Protein AF-A0AAN8ZZR3-F1 (afdb_monomer_lite)

Secondary structure (DSSP, 8-state):
--S-EEEETTEEEE------TTSEEEEEEEE-TTT-EEEEEETTEEEEEEE-PPPSS---SS----SSS--SBTTB---GGG---EEEEEEEEEES--HHHHHHHHHHHTT-------TTSS-TTSS--------SS-EEEEEEEEE-

Organism: Halocaridina rubra (NCBI:txid373956)

Structure (mmCIF, N/CA/C/O backbone):
data_AF-A0AAN8ZZR3-F1
#
_entry.id   AF-A0AAN8ZZR3-F1
#
loop_
_atom_site.group_PDB
_atom_site.id
_atom_site.type_symbol
_atom_site.label_atom_id
_atom_site.label_alt_id
_atom_site.label_comp_id
_atom_site.label_asym_id
_atom_site.label_entity_id
_atom_site.label_seq_id
_atom_site.pdbx_PDB_ins_code
_atom_site.Cartn_x
_atom_site.Cartn_y
_atom_site.Cartn_z
_atom_site.occupancy
_atom_site.B_iso_or_equiv
_atom_site.auth_seq_id
_atom_site.auth_comp_id
_atom_site.auth_asym_id
_atom_site.auth_atom_id
_atom_site.pdbx_PDB_model_num
ATOM 1 N N . MET A 1 1 ? 4.153 -15.258 13.543 1.00 38.50 1 MET A N 1
ATOM 2 C CA . MET A 1 1 ? 5.017 -14.140 13.105 1.00 38.50 1 MET A CA 1
ATOM 3 C C . MET A 1 1 ? 4.133 -12.916 12.987 1.00 38.50 1 MET A C 1
ATOM 5 O O . MET A 1 1 ? 3.202 -12.958 12.197 1.00 38.50 1 MET A O 1
ATOM 9 N N . THR A 1 2 ? 4.357 -11.893 13.805 1.00 55.09 2 THR A N 1
ATOM 10 C CA . THR A 1 2 ? 3.694 -10.589 13.668 1.00 55.09 2 THR A CA 1
ATOM 11 C C . THR A 1 2 ? 4.526 -9.734 12.713 1.00 55.09 2 THR A C 1
ATOM 13 O O . THR A 1 2 ? 5.752 -9.844 12.698 1.00 55.09 2 THR A O 1
ATOM 16 N N . GLY A 1 3 ? 3.874 -8.964 11.845 1.00 64.81 3 GLY A N 1
ATOM 17 C CA . GLY A 1 3 ? 4.556 -8.099 10.884 1.00 64.81 3 GLY A CA 1
ATOM 18 C C . GLY A 1 3 ? 3.980 -8.185 9.477 1.00 64.81 3 GLY A C 1
ATOM 19 O O . GLY A 1 3 ? 3.672 -9.268 8.974 1.00 64.81 3 GLY A O 1
ATOM 20 N N . TYR A 1 4 ? 3.866 -7.031 8.825 1.00 77.31 4 TYR A N 1
ATOM 21 C CA . TYR A 1 4 ? 3.488 -6.949 7.418 1.00 77.31 4 TYR A CA 1
ATOM 22 C C . TYR A 1 4 ? 4.651 -7.422 6.545 1.00 77.31 4 TYR A C 1
ATOM 24 O O . TYR A 1 4 ? 5.820 -7.117 6.810 1.00 77.31 4 TYR A O 1
ATOM 32 N N . LYS A 1 5 ? 4.333 -8.169 5.491 1.00 81.81 5 LYS A N 1
ATOM 33 C CA . LYS A 1 5 ? 5.300 -8.597 4.481 1.00 81.81 5 LYS A CA 1
ATOM 34 C C . LYS A 1 5 ? 4.940 -7.950 3.158 1.00 81.81 5 LYS A C 1
ATOM 36 O O . LYS A 1 5 ? 3.772 -7.894 2.786 1.00 81.81 5 LYS A O 1
ATOM 41 N N . VAL A 1 6 ? 5.960 -7.493 2.452 1.00 82.94 6 VAL A N 1
ATOM 42 C CA . VAL A 1 6 ? 5.836 -6.985 1.090 1.00 82.94 6 VAL A CA 1
ATOM 43 C C . VAL A 1 6 ? 6.614 -7.928 0.196 1.00 82.94 6 VAL A C 1
ATOM 45 O O . VAL A 1 6 ? 7.750 -8.283 0.517 1.00 82.94 6 VAL A O 1
ATOM 48 N N . SER A 1 7 ? 6.028 -8.330 -0.926 1.00 83.06 7 SER A N 1
ATOM 49 C CA . SER A 1 7 ? 6.755 -9.075 -1.943 1.00 83.06 7 SER A CA 1
ATOM 50 C C . SER A 1 7 ? 6.566 -8.522 -3.336 1.00 83.06 7 SER A C 1
ATOM 52 O O . SER A 1 7 ? 5.521 -7.981 -3.691 1.00 83.06 7 SER A O 1
ATOM 54 N N . LEU A 1 8 ? 7.617 -8.677 -4.134 1.00 80.50 8 LEU A N 1
ATOM 55 C CA . LEU A 1 8 ? 7.606 -8.371 -5.554 1.00 80.50 8 LEU A CA 1
ATOM 56 C C . LEU A 1 8 ? 8.461 -9.412 -6.281 1.00 80.50 8 LEU A C 1
ATOM 58 O O . LEU A 1 8 ? 9.620 -9.621 -5.925 1.00 80.50 8 LEU A O 1
ATOM 62 N N . HIS A 1 9 ? 7.880 -10.103 -7.267 1.00 76.56 9 HIS A N 1
ATOM 63 C CA . HIS A 1 9 ? 8.515 -11.212 -8.005 1.00 76.56 9 HIS A CA 1
ATOM 64 C C . HIS A 1 9 ? 9.247 -12.219 -7.094 1.00 76.56 9 HIS A C 1
ATOM 66 O O . HIS A 1 9 ? 10.435 -12.496 -7.269 1.00 76.56 9 HIS A O 1
ATOM 72 N N . SER A 1 10 ? 8.541 -12.735 -6.082 1.00 78.06 10 SER A N 1
ATOM 73 C CA . SER A 1 10 ? 9.057 -13.737 -5.132 1.00 78.06 10 SER A CA 1
ATOM 74 C C . SER A 1 10 ? 10.239 -13.270 -4.269 1.00 78.06 10 SER A C 1
ATOM 76 O O . SER A 1 10 ? 10.855 -14.077 -3.571 1.00 78.06 10 SER A O 1
ATOM 78 N N . LYS A 1 11 ? 10.566 -11.972 -4.279 1.00 83.31 11 LYS A N 1
ATOM 79 C CA . LYS A 1 11 ? 11.462 -11.350 -3.302 1.00 83.31 11 LYS A CA 1
ATOM 80 C C . LYS A 1 11 ? 10.630 -10.713 -2.210 1.00 83.31 11 LYS A C 1
ATOM 82 O O . LYS A 1 11 ? 9.708 -9.960 -2.503 1.00 83.31 11 LYS A O 1
ATOM 87 N N . TRP A 1 12 ? 10.972 -11.031 -0.972 1.00 84.19 12 TRP A N 1
ATOM 88 C CA . TRP A 1 12 ? 10.236 -10.616 0.211 1.00 84.19 12 TRP A CA 1
ATOM 89 C C . TRP A 1 12 ? 11.049 -9.598 1.000 1.00 84.19 12 TRP A C 1
ATOM 91 O O . TRP A 1 12 ? 12.249 -9.778 1.202 1.00 84.19 12 TRP A O 1
ATOM 101 N N . ALA A 1 13 ? 10.371 -8.565 1.480 1.00 83.75 13 ALA A N 1
ATOM 102 C CA . ALA A 1 13 ? 10.828 -7.702 2.550 1.00 83.75 13 ALA A CA 1
ATOM 103 C C . ALA A 1 13 ? 9.903 -7.922 3.750 1.00 83.75 13 ALA A C 1
ATOM 105 O O . ALA A 1 13 ? 8.680 -7.790 3.648 1.00 83.75 13 ALA A O 1
ATOM 106 N N . GLN A 1 14 ? 10.490 -8.301 4.882 1.00 82.31 14 GLN A N 1
ATOM 107 C CA . GLN A 1 14 ? 9.760 -8.429 6.134 1.00 82.31 14 GLN A CA 1
ATOM 108 C C . GLN A 1 14 ? 9.877 -7.130 6.920 1.00 82.31 14 GLN A C 1
ATOM 110 O O . GLN A 1 14 ? 10.938 -6.509 6.956 1.00 82.31 14 GLN A O 1
ATOM 115 N N . THR A 1 15 ? 8.776 -6.722 7.539 1.00 82.00 15 THR A N 1
ATOM 116 C CA . THR A 1 15 ? 8.737 -5.531 8.383 1.00 82.00 15 THR A CA 1
ATOM 117 C C . THR A 1 15 ? 8.457 -5.928 9.821 1.00 82.00 15 THR A C 1
ATOM 119 O O . THR A 1 15 ? 7.803 -6.939 10.079 1.00 82.00 15 THR A O 1
ATOM 122 N N . ASN A 1 16 ? 8.923 -5.100 10.749 1.00 80.75 16 ASN A N 1
ATOM 123 C CA . ASN A 1 16 ? 8.590 -5.214 12.168 1.00 80.75 16 ASN A CA 1
ATOM 124 C C . ASN A 1 16 ? 7.367 -4.348 12.514 1.00 80.75 16 ASN A C 1
ATOM 126 O O . ASN A 1 16 ? 7.239 -3.884 13.642 1.00 80.75 16 ASN A O 1
ATOM 130 N N . LEU A 1 17 ? 6.513 -4.052 11.526 1.00 81.50 17 LEU A N 1
ATOM 131 C CA . LEU A 1 17 ? 5.357 -3.191 11.720 1.00 81.50 17 LEU A CA 1
ATOM 132 C C . LEU A 1 17 ? 4.266 -3.937 12.482 1.00 81.50 17 LEU A C 1
ATOM 134 O O . LEU A 1 17 ? 3.753 -4.956 12.018 1.00 81.50 17 LEU A O 1
ATOM 138 N N . GLU A 1 18 ? 3.867 -3.367 13.607 1.00 78.12 18 GLU A N 1
ATOM 139 C CA . GLU A 1 18 ? 2.711 -3.803 14.373 1.00 78.12 18 GLU A CA 1
ATOM 140 C C . GLU A 1 18 ? 1.570 -2.807 14.181 1.00 78.12 18 GLU A C 1
ATOM 142 O O . GLU A 1 18 ? 1.781 -1.596 14.127 1.00 78.12 18 GLU A O 1
ATOM 147 N N . THR A 1 19 ? 0.347 -3.319 14.069 1.00 72.81 19 THR A N 1
ATOM 148 C CA . THR A 1 19 ? -0.859 -2.491 13.987 1.00 72.81 19 THR A CA 1
ATOM 149 C C . THR A 1 19 ? -1.796 -2.819 15.134 1.00 72.81 19 THR A C 1
ATOM 151 O O . THR A 1 19 ? -1.955 -4.000 15.460 1.00 72.81 19 THR A O 1
ATOM 154 N N . PRO A 1 20 ? -2.453 -1.807 15.720 1.00 69.88 20 PRO A N 1
ATOM 155 C CA . PRO A 1 20 ? -3.391 -2.031 16.806 1.00 69.88 20 PRO A CA 1
ATOM 156 C C . PRO A 1 20 ? -4.566 -2.892 16.322 1.00 69.88 20 PRO A C 1
ATOM 158 O O . PRO A 1 20 ? -5.214 -2.592 15.321 1.00 69.88 20 PRO A O 1
ATOM 161 N N . LEU A 1 21 ? -4.840 -3.984 17.036 1.00 71.62 21 LEU A N 1
ATOM 162 C CA . LEU A 1 21 ? -6.024 -4.809 16.795 1.00 71.62 21 LEU A CA 1
ATOM 163 C C . LEU A 1 21 ? -7.279 -4.050 17.234 1.00 71.62 21 LEU A C 1
ATOM 165 O O . LEU A 1 21 ? -7.235 -3.351 18.243 1.00 71.62 21 LEU A O 1
ATOM 169 N N . ARG A 1 22 ? -8.411 -4.266 16.548 1.00 70.94 22 ARG A N 1
ATOM 170 C CA . ARG A 1 22 ? -9.726 -3.667 16.875 1.00 70.94 22 ARG A CA 1
ATOM 171 C C . ARG A 1 22 ? -9.825 -2.145 16.679 1.00 70.94 22 ARG A C 1
ATOM 173 O O . ARG A 1 22 ? -10.820 -1.554 17.084 1.00 70.94 22 ARG A O 1
ATOM 180 N N . TYR A 1 23 ? -8.827 -1.526 16.056 1.00 77.69 23 TYR A N 1
ATOM 181 C CA . TYR A 1 23 ? -8.811 -0.103 15.727 1.00 77.69 23 TYR A CA 1
ATOM 182 C C . TYR A 1 23 ? -8.634 0.078 14.221 1.00 77.69 23 TYR A C 1
ATOM 184 O O . TYR A 1 23 ? -7.891 -0.670 13.586 1.00 77.69 23 TYR A O 1
ATOM 192 N N . TRP A 1 24 ? -9.301 1.087 13.660 1.00 80.50 24 TRP A N 1
ATOM 193 C CA . TRP A 1 24 ? -9.074 1.520 12.286 1.00 80.50 24 TRP A CA 1
ATOM 194 C C . TRP A 1 24 ? -7.658 2.055 12.109 1.00 80.50 24 TRP A C 1
ATOM 196 O O . TRP A 1 24 ? -7.262 2.990 12.793 1.00 80.50 24 TRP A O 1
ATOM 206 N N . ALA A 1 25 ? -6.919 1.501 11.157 1.00 81.88 25 ALA A N 1
ATOM 207 C CA . ALA A 1 25 ? -5.621 2.020 10.752 1.00 81.88 25 ALA A CA 1
ATOM 208 C C . ALA A 1 25 ? -5.617 2.348 9.258 1.00 81.88 25 ALA A C 1
ATOM 210 O O . ALA A 1 25 ? -6.099 1.558 8.442 1.00 81.88 25 ALA A O 1
ATOM 211 N N . HIS A 1 26 ? -5.039 3.489 8.888 1.00 85.00 26 HIS A N 1
ATOM 212 C CA . HIS A 1 26 ? -4.729 3.790 7.494 1.00 85.00 26 HIS A CA 1
ATOM 213 C C . HIS A 1 26 ? -3.346 3.246 7.155 1.00 85.00 26 HIS A C 1
ATOM 215 O O . HIS A 1 26 ? -2.348 3.643 7.753 1.00 85.00 26 HIS A O 1
ATOM 221 N N . PHE A 1 27 ? -3.296 2.320 6.206 1.00 85.88 27 PHE A N 1
ATOM 222 C CA . PHE A 1 27 ? -2.075 1.718 5.699 1.00 85.88 27 PHE A CA 1
ATOM 223 C C . PHE A 1 27 ? -1.850 2.170 4.262 1.00 85.88 27 PHE A C 1
ATOM 225 O O . PHE A 1 27 ? -2.667 1.911 3.376 1.00 85.88 27 PHE A O 1
ATOM 232 N N . CYS A 1 28 ? -0.712 2.810 4.016 1.00 86.50 28 CYS A N 1
ATOM 233 C CA . CYS A 1 28 ? -0.301 3.202 2.679 1.00 86.50 28 CYS A CA 1
ATOM 234 C C . CYS A 1 28 ? 1.019 2.533 2.309 1.00 86.50 28 CYS A C 1
ATOM 236 O O . CYS A 1 28 ? 2.031 2.730 2.980 1.00 86.50 28 CYS A O 1
ATOM 238 N N . PHE A 1 29 ? 1.023 1.795 1.203 1.00 88.19 29 PHE A N 1
ATOM 239 C CA . PHE A 1 29 ? 2.225 1.244 0.593 1.00 88.19 29 PHE A CA 1
ATOM 240 C C . PHE A 1 29 ? 2.568 2.019 -0.676 1.00 88.19 29 PHE A C 1
ATOM 242 O O . PHE A 1 29 ? 1.713 2.210 -1.539 1.00 88.19 29 PHE A O 1
ATOM 249 N N . ARG A 1 30 ? 3.825 2.444 -0.805 1.00 87.25 30 ARG A N 1
ATOM 250 C CA . ARG A 1 30 ? 4.358 3.084 -2.012 1.00 87.25 30 ARG A CA 1
ATOM 251 C C . ARG A 1 30 ? 5.529 2.273 -2.540 1.00 87.25 30 ARG A C 1
ATOM 253 O O . ARG A 1 30 ? 6.424 1.941 -1.768 1.00 87.25 30 ARG A O 1
ATOM 260 N N . TYR A 1 31 ? 5.555 2.024 -3.845 1.00 87.31 31 TYR A N 1
ATOM 261 C CA . TYR A 1 31 ? 6.675 1.399 -4.543 1.00 87.31 31 TYR A CA 1
ATOM 262 C C . TYR A 1 31 ? 7.077 2.216 -5.766 1.00 87.31 31 TYR A C 1
ATOM 264 O O . TYR A 1 31 ? 6.213 2.608 -6.549 1.00 87.31 31 TYR A O 1
ATOM 272 N N . ARG A 1 32 ? 8.384 2.425 -5.940 1.00 86.38 32 ARG A N 1
ATOM 273 C CA . ARG A 1 32 ? 8.966 3.114 -7.091 1.00 86.38 32 ARG A CA 1
ATOM 274 C C . ARG A 1 32 ? 9.777 2.137 -7.942 1.00 86.38 32 ARG A C 1
ATOM 276 O O . ARG A 1 32 ? 10.859 1.710 -7.548 1.00 86.38 32 ARG A O 1
ATOM 283 N N . PHE A 1 33 ? 9.297 1.827 -9.141 1.00 82.75 33 PHE A N 1
ATOM 284 C CA . PHE A 1 33 ? 9.917 0.919 -10.108 1.00 82.75 33 PHE A CA 1
ATOM 285 C C . PHE A 1 33 ? 11.307 1.376 -10.549 1.00 82.75 33 PHE A C 1
ATOM 287 O O . PHE A 1 33 ? 12.200 0.543 -10.709 1.00 82.75 33 PHE A O 1
ATOM 294 N N . SER A 1 34 ? 11.503 2.686 -10.728 1.00 83.50 34 SER A N 1
ATOM 295 C CA . SER A 1 34 ? 12.760 3.246 -11.240 1.00 83.50 34 SER A CA 1
ATOM 296 C C . SER A 1 34 ? 13.944 3.069 -10.286 1.00 83.50 34 SER A C 1
ATOM 298 O O . SER A 1 34 ? 15.065 2.862 -10.747 1.00 83.50 34 SER A O 1
ATOM 300 N N . THR A 1 35 ? 13.704 3.113 -8.972 1.00 87.38 35 THR A N 1
ATOM 301 C CA . THR A 1 35 ? 14.745 2.981 -7.937 1.00 87.38 35 THR A CA 1
ATOM 302 C C . THR A 1 35 ? 14.647 1.677 -7.146 1.00 87.38 35 THR A C 1
ATOM 304 O O . THR A 1 35 ? 15.599 1.301 -6.467 1.00 87.38 35 THR A O 1
ATOM 307 N N . GLY A 1 36 ? 13.523 0.963 -7.242 1.00 87.94 36 GLY A N 1
ATOM 308 C CA . GLY A 1 36 ? 13.223 -0.217 -6.433 1.00 87.94 36 GLY A CA 1
ATOM 309 C C . GLY A 1 36 ? 12.859 0.106 -4.981 1.00 87.94 36 GLY A C 1
ATOM 310 O O . GLY A 1 36 ? 12.706 -0.815 -4.178 1.00 87.94 36 GLY A O 1
ATOM 311 N N . GLU A 1 37 ? 12.736 1.384 -4.625 1.00 90.81 37 GLU A N 1
ATOM 312 C CA . GLU A 1 37 ? 12.424 1.817 -3.265 1.00 90.81 37 GLU A CA 1
ATOM 313 C C . GLU A 1 37 ? 10.962 1.548 -2.913 1.00 90.81 37 GLU A C 1
ATOM 315 O O . GLU A 1 37 ? 10.055 1.724 -3.732 1.00 90.81 37 GLU A O 1
ATOM 320 N N . TRP A 1 38 ? 10.730 1.162 -1.664 1.00 90.31 38 TRP A N 1
ATOM 321 C CA . TRP A 1 38 ? 9.400 1.026 -1.098 1.00 90.31 38 TRP A CA 1
ATOM 322 C C . TRP A 1 38 ? 9.290 1.725 0.249 1.00 90.31 38 TRP A C 1
ATOM 324 O O . TRP A 1 38 ? 10.262 1.832 0.996 1.00 90.31 38 TRP A O 1
ATOM 334 N N . PHE A 1 39 ? 8.075 2.162 0.563 1.00 89.56 39 PHE A N 1
ATOM 335 C CA . PHE A 1 39 ? 7.734 2.871 1.789 1.00 89.56 39 PHE A CA 1
ATOM 336 C C . PHE A 1 39 ? 6.397 2.360 2.319 1.00 89.56 39 PHE A C 1
ATOM 338 O O . PHE A 1 39 ? 5.472 2.098 1.547 1.00 89.56 39 PHE A O 1
ATOM 345 N N . ILE A 1 40 ? 6.293 2.255 3.638 1.00 88.12 40 ILE A N 1
ATOM 346 C CA . ILE A 1 40 ? 5.043 2.025 4.351 1.00 88.12 40 ILE A CA 1
ATOM 347 C C . ILE A 1 40 ? 4.783 3.227 5.241 1.00 88.12 40 ILE A C 1
ATOM 349 O O . ILE A 1 40 ? 5.663 3.670 5.986 1.00 88.12 40 ILE A O 1
ATOM 353 N N . PHE A 1 41 ? 3.551 3.709 5.175 1.00 86.44 41 PHE A N 1
ATOM 354 C CA . PHE A 1 41 ? 3.032 4.715 6.074 1.00 86.44 41 PHE A CA 1
ATOM 355 C C . PHE A 1 41 ? 1.861 4.134 6.859 1.00 86.44 41 PHE A C 1
ATOM 357 O O . PHE A 1 41 ? 0.969 3.513 6.274 1.00 86.44 41 PHE A O 1
ATOM 364 N N . LEU A 1 42 ? 1.864 4.361 8.167 1.00 86.38 42 LEU A N 1
ATOM 365 C CA . LEU A 1 42 ? 0.776 4.021 9.073 1.00 86.38 42 LEU A CA 1
ATOM 366 C C . LEU A 1 42 ? 0.204 5.320 9.630 1.00 86.38 42 LEU A C 1
ATOM 368 O O . LEU A 1 42 ? 0.946 6.117 10.199 1.00 86.38 42 LEU A O 1
ATOM 372 N N . ASN A 1 43 ? -1.099 5.541 9.455 1.00 85.12 43 ASN A N 1
ATOM 373 C CA . ASN A 1 43 ? -1.789 6.759 9.893 1.00 85.12 43 ASN A CA 1
ATOM 374 C C . ASN A 1 43 ? -1.025 8.030 9.476 1.00 85.12 43 ASN A C 1
ATOM 376 O O . ASN A 1 43 ? -0.742 8.910 10.285 1.00 85.12 43 ASN A O 1
ATOM 380 N N . GLY A 1 44 ? -0.606 8.082 8.209 1.00 82.75 44 GLY A N 1
ATOM 381 C CA . GLY A 1 44 ? 0.108 9.227 7.644 1.00 82.75 44 GLY A CA 1
ATOM 382 C C . GLY A 1 44 ? 1.589 9.370 8.021 1.00 82.75 44 GLY A C 1
ATOM 383 O O . GLY A 1 44 ? 2.269 10.227 7.453 1.00 82.75 44 GLY A O 1
ATOM 384 N N . GLU A 1 45 ? 2.127 8.543 8.922 1.00 85.31 45 GLU A N 1
ATOM 385 C CA . GLU A 1 45 ? 3.540 8.573 9.323 1.00 85.31 45 GLU A CA 1
ATOM 386 C C . GLU A 1 45 ? 4.342 7.456 8.656 1.00 85.31 45 GLU A C 1
ATOM 388 O O . GLU A 1 45 ? 3.895 6.315 8.594 1.00 85.31 45 GLU A O 1
ATOM 393 N N . MET A 1 46 ? 5.543 7.763 8.155 1.00 87.44 46 MET A N 1
ATOM 394 C CA . MET A 1 46 ? 6.423 6.751 7.563 1.00 87.44 46 MET A CA 1
ATOM 395 C C . MET A 1 46 ? 6.977 5.843 8.665 1.00 87.44 46 MET A C 1
ATOM 397 O O . MET A 1 46 ? 7.771 6.295 9.487 1.00 87.44 46 MET A O 1
ATOM 401 N N . THR A 1 47 ? 6.605 4.563 8.657 1.00 88.88 47 THR A N 1
ATOM 402 C CA . THR A 1 47 ? 7.045 3.596 9.677 1.00 88.88 47 THR A CA 1
ATOM 403 C C . THR A 1 47 ? 8.144 2.671 9.177 1.00 88.88 47 THR A C 1
ATOM 405 O O . THR A 1 47 ? 9.006 2.255 9.949 1.00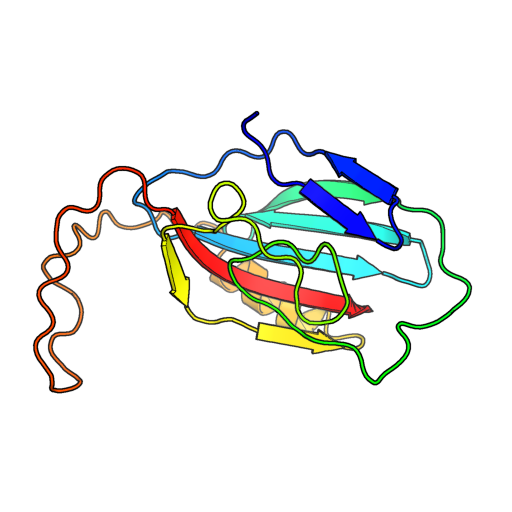 88.88 47 THR A O 1
ATOM 408 N N . ASN A 1 48 ? 8.146 2.342 7.882 1.00 90.19 48 ASN A N 1
ATOM 409 C CA . ASN A 1 48 ? 9.131 1.443 7.288 1.00 90.19 48 ASN A CA 1
ATOM 410 C C . ASN A 1 48 ? 9.464 1.860 5.859 1.00 90.19 48 ASN A C 1
ATOM 412 O O . ASN A 1 48 ? 8.638 2.421 5.143 1.00 90.19 48 ASN A O 1
ATOM 416 N N . HIS A 1 49 ? 10.678 1.537 5.435 1.00 91.88 49 HIS A N 1
ATOM 417 C CA . HIS A 1 49 ? 11.128 1.702 4.064 1.00 91.88 49 HIS A CA 1
ATOM 418 C C . HIS A 1 49 ? 12.219 0.680 3.756 1.00 91.88 49 HIS A C 1
ATOM 420 O O . HIS A 1 49 ? 12.787 0.056 4.658 1.00 91.88 49 HIS A O 1
ATOM 426 N N . GLY A 1 50 ? 12.528 0.533 2.479 1.00 91.44 50 GLY A N 1
ATOM 427 C CA . GLY A 1 50 ? 13.639 -0.280 2.024 1.00 91.44 50 GLY A CA 1
ATOM 428 C C . GLY A 1 50 ? 13.720 -0.284 0.511 1.00 91.44 50 GLY A C 1
ATOM 429 O O . GLY A 1 50 ? 13.118 0.547 -0.168 1.00 91.44 50 GLY A O 1
ATOM 430 N N . SER A 1 51 ? 14.455 -1.248 -0.024 1.00 90.44 51 SER A N 1
ATOM 431 C CA . SER A 1 51 ? 14.563 -1.450 -1.461 1.00 90.44 51 SER A CA 1
ATOM 432 C C . SER A 1 51 ? 14.389 -2.918 -1.823 1.00 90.44 51 SER A C 1
ATOM 434 O O . SER A 1 51 ? 14.713 -3.830 -1.060 1.00 90.44 51 SER A O 1
ATOM 436 N N . LEU A 1 52 ? 13.826 -3.142 -3.002 1.00 87.12 52 LEU A N 1
ATOM 437 C CA . LEU A 1 52 ? 13.816 -4.415 -3.707 1.00 87.12 52 LEU A CA 1
ATOM 438 C C . LEU A 1 52 ? 14.636 -4.249 -4.996 1.00 87.12 52 LEU A C 1
ATOM 440 O O . LEU A 1 52 ? 14.863 -3.119 -5.430 1.00 87.12 52 LEU A O 1
ATOM 444 N N . PRO A 1 53 ? 15.097 -5.344 -5.628 1.00 84.25 53 PRO A N 1
ATOM 445 C CA . PRO A 1 53 ? 15.844 -5.251 -6.877 1.00 84.25 53 PRO A CA 1
ATOM 446 C C . PRO A 1 53 ? 15.115 -4.394 -7.919 1.00 84.25 53 PRO A C 1
ATOM 448 O O . PRO A 1 53 ? 13.932 -4.618 -8.183 1.00 84.25 53 PRO A O 1
ATOM 451 N N . VAL A 1 54 ? 15.835 -3.435 -8.514 1.00 81.56 54 VAL A N 1
ATOM 452 C CA . VAL A 1 54 ? 15.291 -2.542 -9.547 1.00 81.56 54 VAL A CA 1
ATOM 453 C C . VAL A 1 54 ? 14.723 -3.375 -10.685 1.00 81.56 54 VAL A C 1
ATOM 455 O O . VAL A 1 54 ? 15.410 -4.215 -11.280 1.00 81.56 54 VAL A O 1
ATOM 458 N N . MET A 1 55 ? 13.459 -3.131 -11.003 1.00 71.25 55 MET A N 1
ATOM 459 C CA . MET A 1 55 ? 12.777 -3.881 -12.040 1.00 71.25 55 MET A CA 1
ATOM 460 C C . MET A 1 55 ? 12.989 -3.225 -13.395 1.00 71.25 55 MET A C 1
ATOM 462 O O . MET A 1 55 ? 12.582 -2.098 -13.644 1.00 71.25 55 MET A O 1
ATOM 466 N N . ARG A 1 56 ? 13.597 -3.978 -14.315 1.00 65.44 56 ARG A N 1
ATOM 467 C CA . ARG A 1 56 ? 13.759 -3.567 -15.720 1.00 65.44 56 ARG A CA 1
ATOM 468 C C . ARG A 1 56 ? 12.512 -3.828 -16.575 1.00 65.44 56 ARG A C 1
ATOM 470 O O . ARG A 1 56 ? 12.532 -3.565 -17.772 1.00 65.44 56 ARG A O 1
ATOM 477 N N . ARG A 1 57 ? 11.458 -4.411 -15.992 1.00 64.12 57 ARG A N 1
ATOM 478 C CA . ARG A 1 57 ? 10.196 -4.752 -16.662 1.00 64.12 57 ARG A CA 1
ATOM 479 C C . ARG A 1 57 ? 9.036 -4.183 -15.851 1.00 64.12 57 ARG A C 1
ATOM 481 O O . ARG A 1 57 ? 9.001 -4.366 -14.639 1.00 64.12 57 ARG A O 1
ATOM 488 N N . THR A 1 58 ? 8.111 -3.509 -16.525 1.00 66.94 58 THR A N 1
ATOM 489 C CA . THR A 1 58 ? 6.860 -3.000 -15.945 1.00 66.94 58 THR A CA 1
ATOM 490 C C . THR A 1 58 ? 5.985 -4.157 -15.457 1.00 66.94 58 THR A C 1
ATOM 492 O O . THR A 1 58 ? 6.085 -5.266 -15.991 1.00 66.94 58 THR A O 1
ATOM 495 N N . VAL A 1 59 ? 5.099 -3.906 -14.482 1.00 69.62 59 VAL A N 1
ATOM 496 C CA . VAL A 1 59 ? 4.009 -4.840 -14.152 1.00 69.62 59 VAL A CA 1
ATOM 497 C C . VAL A 1 59 ? 3.233 -5.126 -15.431 1.00 69.62 59 VAL A C 1
ATOM 499 O O . VAL A 1 59 ? 2.642 -4.227 -16.030 1.00 69.62 59 VAL A O 1
ATOM 502 N N . VAL A 1 60 ? 3.287 -6.374 -15.885 1.00 70.50 60 VAL A N 1
ATOM 503 C CA . VAL A 1 60 ? 2.595 -6.783 -17.104 1.00 70.50 60 VAL A CA 1
ATOM 504 C C . VAL A 1 60 ? 1.096 -6.798 -16.805 1.00 70.50 60 VAL A C 1
ATOM 506 O O . VAL A 1 60 ? 0.669 -7.299 -15.766 1.00 70.50 60 VAL A O 1
ATOM 509 N N . GLY A 1 61 ? 0.290 -6.231 -17.704 1.00 76.56 61 GLY A N 1
ATOM 510 C CA . GLY A 1 61 ? -1.168 -6.299 -17.596 1.00 76.56 61 GLY A CA 1
ATOM 511 C C . GLY A 1 61 ? -1.692 -7.743 -17.622 1.00 76.56 61 GLY A C 1
ATOM 512 O O . GLY A 1 61 ? -0.948 -8.679 -17.912 1.00 76.56 61 GLY A O 1
ATOM 513 N N . LYS A 1 62 ? -3.002 -7.910 -17.388 1.00 83.44 62 LYS A N 1
ATOM 514 C CA . LYS A 1 62 ? -3.705 -9.212 -17.270 1.00 83.44 62 LYS A CA 1
ATOM 515 C C . LYS A 1 62 ? -3.458 -9.974 -15.956 1.00 83.44 62 LYS A C 1
ATOM 517 O O . LYS A 1 62 ? -3.757 -11.160 -15.878 1.00 83.44 62 LYS A O 1
ATOM 522 N N . GLY A 1 63 ? -2.934 -9.300 -14.931 1.00 83.56 63 GLY A N 1
ATOM 523 C CA . GLY A 1 63 ? -2.896 -9.819 -13.561 1.00 83.56 63 GLY A CA 1
ATOM 524 C C . GLY A 1 63 ? -4.279 -9.861 -12.895 1.00 83.56 63 GLY A C 1
ATOM 525 O O . GLY A 1 63 ? -5.248 -9.317 -13.424 1.00 83.56 63 GLY A O 1
ATOM 526 N N . ALA A 1 64 ? -4.350 -10.471 -11.710 1.00 86.50 64 ALA A N 1
ATOM 527 C CA . ALA A 1 64 ? -5.533 -10.476 -10.852 1.00 86.50 64 ALA A CA 1
ATOM 528 C C . ALA A 1 64 ? -5.236 -9.761 -9.524 1.00 86.50 64 ALA A C 1
ATOM 530 O O . ALA A 1 64 ? -4.234 -10.056 -8.867 1.00 86.50 64 ALA A O 1
ATOM 531 N N . TYR A 1 65 ? -6.121 -8.845 -9.120 1.00 86.44 65 TYR A N 1
ATOM 532 C CA . TYR A 1 65 ? -6.098 -8.234 -7.791 1.00 86.44 65 TYR A CA 1
ATOM 533 C C . TYR A 1 65 ? -6.950 -9.068 -6.841 1.00 86.44 65 TYR A C 1
ATOM 535 O O . TYR A 1 65 ? -8.151 -9.214 -7.057 1.00 86.44 65 TYR A O 1
ATOM 543 N N . ILE A 1 66 ? -6.326 -9.599 -5.793 1.00 90.38 66 ILE A N 1
ATOM 544 C CA . ILE A 1 66 ? -6.988 -10.414 -4.778 1.00 90.38 66 ILE A CA 1
ATOM 545 C C . ILE A 1 66 ? -6.847 -9.713 -3.431 1.00 90.38 66 ILE A C 1
ATOM 547 O O . ILE A 1 66 ? -5.757 -9.285 -3.057 1.00 90.38 66 ILE A O 1
ATOM 551 N N . ILE A 1 67 ? -7.962 -9.586 -2.714 1.00 89.50 67 ILE A N 1
ATOM 552 C CA . ILE A 1 67 ? -8.020 -8.983 -1.382 1.00 89.50 67 ILE A CA 1
ATOM 553 C C . ILE A 1 67 ? -8.397 -10.078 -0.392 1.00 89.50 67 ILE A C 1
ATOM 555 O O . ILE A 1 67 ? -9.368 -10.805 -0.594 1.00 89.50 67 ILE A O 1
ATOM 559 N N . GLY A 1 68 ? -7.623 -10.171 0.685 1.00 88.62 68 GLY A N 1
ATOM 560 C CA . GLY A 1 68 ? -7.895 -11.054 1.813 1.00 88.62 68 GLY A CA 1
ATOM 561 C C . GLY A 1 68 ? -7.470 -12.515 1.648 1.00 88.62 68 GLY A C 1
ATOM 562 O O . GLY A 1 68 ? -7.795 -13.324 2.513 1.00 88.62 68 GLY A O 1
ATOM 563 N N . GLN A 1 69 ? -6.741 -12.853 0.584 1.00 89.81 69 GLN A N 1
ATOM 564 C CA . GLN A 1 69 ? -6.145 -14.175 0.367 1.00 89.81 69 GLN A CA 1
ATOM 565 C C . GLN A 1 69 ? -4.741 -14.039 -0.233 1.00 89.81 69 GLN A C 1
ATOM 567 O O . GLN A 1 69 ? -4.494 -13.123 -1.023 1.00 89.81 69 GLN A O 1
ATOM 572 N N . GLU A 1 70 ? -3.847 -14.969 0.099 1.00 88.06 70 GLU A N 1
ATOM 573 C CA . GLU A 1 70 ? -2.575 -15.163 -0.604 1.00 88.06 70 GLU A CA 1
ATOM 574 C C . GLU A 1 70 ? -2.782 -16.020 -1.861 1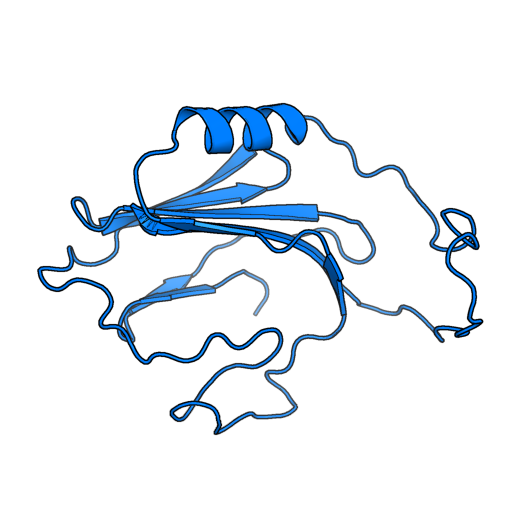.00 88.06 70 GLU A C 1
ATOM 576 O O . GLU A 1 70 ? -3.436 -17.056 -1.805 1.00 88.06 70 GLU A O 1
ATOM 581 N N . GLN A 1 71 ? -2.219 -15.598 -2.996 1.00 88.56 71 GLN A N 1
ATOM 582 C CA . GLN A 1 71 ? -2.231 -16.376 -4.239 1.00 88.56 71 GLN A CA 1
ATOM 583 C C . GLN A 1 71 ? -1.010 -17.301 -4.336 1.00 88.56 71 GLN A C 1
ATOM 585 O O . GLN A 1 71 ? 0.097 -16.812 -4.555 1.00 88.56 71 GLN A O 1
ATOM 590 N N . ASP A 1 72 ? -1.237 -18.616 -4.323 1.00 87.56 72 ASP A N 1
ATOM 591 C CA . ASP A 1 72 ? -0.232 -19.630 -4.697 1.00 87.56 72 ASP A CA 1
ATOM 592 C C . ASP A 1 72 ? -0.282 -19.990 -6.197 1.00 87.56 72 ASP A C 1
ATOM 594 O O . ASP A 1 72 ? 0.644 -20.589 -6.748 1.00 87.56 72 ASP A O 1
ATOM 598 N N . ALA A 1 73 ? -1.365 -19.615 -6.885 1.00 88.69 73 ALA A N 1
ATOM 599 C CA . ALA A 1 73 ? -1.544 -19.763 -8.326 1.00 88.69 73 ALA A CA 1
ATOM 600 C C . ALA A 1 73 ? -2.265 -18.537 -8.910 1.00 88.69 73 ALA A C 1
ATOM 602 O O . ALA A 1 73 ? -2.882 -17.755 -8.187 1.00 88.69 73 ALA A O 1
ATOM 603 N N . PHE A 1 74 ? -2.220 -18.361 -10.235 1.00 88.75 74 PHE A N 1
ATOM 604 C CA . PHE A 1 74 ? -2.920 -17.251 -10.890 1.00 88.75 74 PHE A CA 1
ATOM 605 C C . PHE A 1 74 ? -4.424 -17.285 -10.570 1.00 88.75 74 PHE A C 1
ATOM 607 O O . PHE A 1 74 ? -5.124 -18.214 -10.974 1.00 88.75 74 PHE A O 1
ATOM 614 N N . GLY A 1 75 ? -4.909 -16.275 -9.840 1.00 87.75 75 GLY A N 1
ATOM 615 C CA . GLY A 1 75 ? -6.308 -16.153 -9.434 1.00 87.75 75 GLY A CA 1
ATOM 616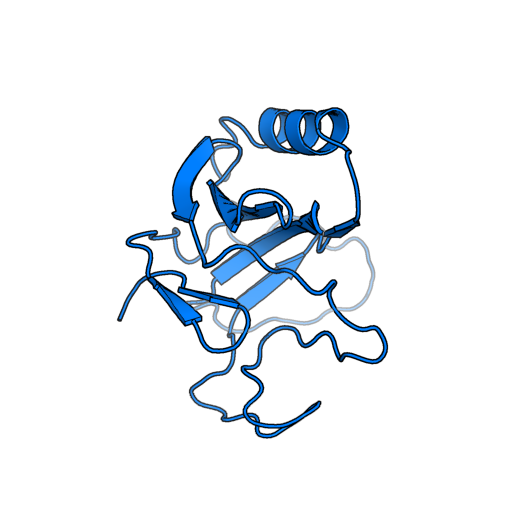 C C . GLY A 1 75 ? -6.789 -17.211 -8.434 1.00 87.75 75 GLY A C 1
ATOM 617 O O . GLY A 1 75 ? -7.998 -17.340 -8.251 1.00 87.75 75 GLY A O 1
ATOM 618 N N . GLY A 1 76 ? -5.892 -17.981 -7.806 1.00 92.50 76 GLY A N 1
ATOM 619 C CA . GLY A 1 76 ? -6.280 -19.108 -6.958 1.00 92.50 76 GLY A CA 1
ATOM 620 C C . GLY A 1 76 ? -5.154 -19.669 -6.092 1.00 92.50 76 GLY A C 1
ATOM 621 O O . GLY A 1 76 ? -4.170 -18.993 -5.801 1.00 92.50 76 GLY A O 1
ATOM 622 N N . GLY A 1 77 ? -5.321 -20.924 -5.663 1.00 93.06 77 GLY A N 1
ATOM 623 C CA . GLY A 1 77 ? -4.408 -21.566 -4.710 1.00 93.06 77 GLY A CA 1
ATOM 624 C C . GLY A 1 77 ? -4.573 -21.067 -3.271 1.00 93.06 77 GLY A C 1
ATOM 625 O O . GLY A 1 77 ? -3.651 -21.175 -2.483 1.00 93.06 77 GLY A O 1
ATOM 626 N N . PHE A 1 78 ? -5.732 -20.502 -2.931 1.00 92.62 78 PHE A N 1
ATOM 627 C CA . PHE A 1 78 ? -5.982 -19.919 -1.613 1.00 92.62 78 PHE A CA 1
ATOM 628 C C . PHE A 1 78 ? -5.999 -20.976 -0.506 1.00 92.62 78 PHE A C 1
ATOM 630 O O . PHE A 1 78 ? -6.670 -22.005 -0.639 1.00 92.62 78 PHE A O 1
ATOM 637 N N . GLN A 1 79 ? -5.355 -20.673 0.620 1.00 87.56 79 GLN A N 1
ATOM 638 C CA . GLN A 1 79 ? -5.391 -21.502 1.823 1.00 87.56 79 GLN A CA 1
ATOM 639 C C . GLN A 1 79 ? -6.109 -20.769 2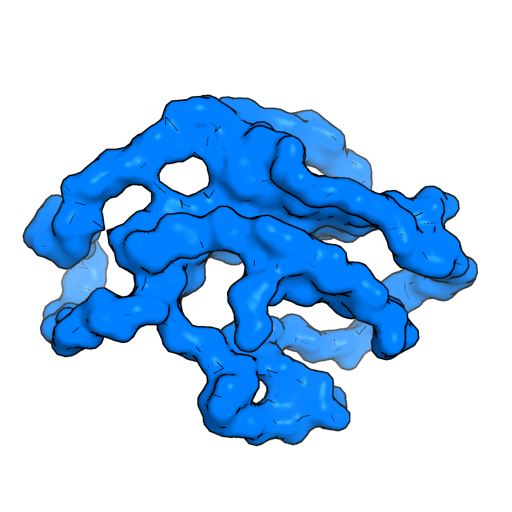.958 1.00 87.56 79 GLN A C 1
ATOM 641 O O . GLN A 1 79 ? -5.928 -19.573 3.184 1.00 87.56 79 GLN A O 1
ATOM 646 N N . ARG A 1 80 ? -6.976 -21.486 3.683 1.00 87.75 80 ARG A N 1
ATOM 647 C CA . ARG A 1 80 ? -7.849 -20.889 4.711 1.00 87.75 80 ARG A CA 1
ATOM 648 C C . ARG A 1 80 ? -7.049 -20.221 5.833 1.00 87.75 80 ARG A C 1
ATOM 650 O O . ARG A 1 80 ? -7.462 -19.184 6.344 1.00 87.75 80 ARG A O 1
ATOM 657 N N . ASP A 1 81 ? -5.943 -20.823 6.231 1.00 87.94 81 ASP A N 1
ATOM 658 C CA . ASP A 1 81 ? -5.034 -20.344 7.272 1.00 87.94 81 ASP A CA 1
ATOM 659 C C . ASP A 1 81 ? -4.205 -19.118 6.852 1.00 87.94 81 ASP A C 1
ATOM 661 O O . ASP A 1 81 ? -3.678 -18.420 7.716 1.00 87.94 81 ASP A O 1
ATOM 665 N N . GLN A 1 82 ? -4.163 -18.803 5.556 1.00 82.94 82 GLN A N 1
ATOM 666 C CA . GLN A 1 82 ? -3.539 -17.599 4.994 1.00 82.94 82 GLN A CA 1
ATOM 667 C C . GLN A 1 82 ? -4.559 -16.486 4.690 1.00 82.94 82 GLN A C 1
ATOM 669 O O . GLN A 1 82 ? -4.222 -15.462 4.092 1.00 82.94 82 GLN A O 1
ATOM 674 N N . SER A 1 83 ? -5.820 -16.672 5.091 1.00 85.62 83 SER A N 1
ATOM 675 C CA . SER A 1 83 ? -6.878 -15.696 4.840 1.00 85.62 83 SER A CA 1
ATOM 676 C C . SER A 1 83 ? -6.848 -14.525 5.820 1.00 85.62 83 SER A C 1
ATOM 678 O O . SER A 1 83 ? -6.563 -14.661 7.012 1.00 85.62 83 SER A O 1
ATOM 680 N N . TYR A 1 84 ? -7.197 -13.347 5.315 1.00 84.12 84 TYR A N 1
ATOM 681 C CA . TYR A 1 84 ? -7.428 -12.173 6.142 1.00 84.12 84 TYR A CA 1
ATOM 682 C C . TYR A 1 84 ? -8.791 -12.264 6.835 1.00 84.12 84 TYR A C 1
ATOM 684 O O . TYR A 1 84 ? -9.812 -12.520 6.196 1.00 84.12 84 TYR A O 1
ATOM 692 N N . SER A 1 85 ? -8.816 -11.974 8.137 1.00 84.44 85 SER A N 1
ATOM 693 C CA . SER A 1 85 ? -10.037 -11.886 8.942 1.00 84.44 85 SER A CA 1
ATOM 694 C C . SER A 1 85 ? -10.131 -10.499 9.571 1.00 84.44 85 SER A C 1
ATOM 696 O O . SER A 1 85 ? -9.405 -10.170 10.512 1.00 84.44 85 SER A O 1
ATOM 698 N N . GLY A 1 86 ? -11.008 -9.661 9.021 1.00 81.88 86 GLY A N 1
ATOM 699 C CA . GLY A 1 86 ? -11.091 -8.255 9.388 1.00 81.88 86 GLY A CA 1
ATOM 700 C C . GLY A 1 86 ? -12.015 -7.444 8.491 1.00 81.88 86 GLY A C 1
ATOM 701 O O . GLY A 1 86 ? -12.786 -8.003 7.711 1.00 81.88 86 GLY A O 1
ATOM 702 N N . GLU A 1 87 ? -11.911 -6.127 8.598 1.00 83.06 87 GLU A N 1
ATOM 703 C CA . GLU A 1 87 ? -12.650 -5.162 7.793 1.00 83.06 87 GLU A CA 1
ATOM 704 C C . GLU A 1 87 ? -11.680 -4.333 6.954 1.00 83.06 87 GLU A C 1
ATOM 706 O O . GLU A 1 87 ? -10.671 -3.839 7.451 1.00 83.06 87 GLU A O 1
ATOM 711 N N . ILE A 1 88 ? -11.996 -4.156 5.673 1.00 83.19 88 ILE A N 1
ATOM 712 C CA . ILE A 1 88 ? -11.250 -3.265 4.784 1.00 83.19 88 ILE A CA 1
ATOM 713 C C . ILE A 1 88 ? -12.228 -2.238 4.227 1.00 83.19 88 ILE A C 1
ATOM 715 O O . ILE A 1 88 ? -13.285 -2.600 3.714 1.00 83.19 88 ILE A O 1
ATOM 719 N N . THR A 1 89 ? -11.870 -0.961 4.306 1.00 84.19 89 THR A N 1
ATOM 720 C CA . THR A 1 89 ? -12.621 0.134 3.679 1.00 84.19 89 THR A CA 1
ATOM 721 C C . THR A 1 89 ? -11.678 1.060 2.922 1.00 84.19 89 THR A C 1
ATOM 723 O O . THR A 1 89 ? -10.463 0.944 3.046 1.00 84.19 89 THR A O 1
ATOM 726 N N . GLN A 1 90 ? -12.223 1.958 2.100 1.00 83.94 90 GLN A N 1
ATOM 727 C CA . GLN A 1 90 ? -11.456 2.971 1.361 1.00 83.94 90 GLN A CA 1
ATOM 728 C C . GLN A 1 90 ? -10.203 2.403 0.660 1.00 83.94 90 GLN A C 1
ATOM 730 O O . GLN A 1 90 ? -9.119 2.986 0.728 1.00 83.94 90 GLN A O 1
ATOM 735 N N . LEU A 1 91 ? -10.344 1.245 -0.001 1.00 84.56 91 LEU A N 1
ATOM 736 C CA . LEU A 1 91 ? -9.274 0.674 -0.812 1.00 84.56 91 LEU A CA 1
ATOM 737 C C . LEU A 1 91 ? -9.043 1.552 -2.039 1.00 84.56 91 LEU A C 1
ATOM 739 O O . LEU A 1 91 ? -9.950 1.746 -2.846 1.00 84.56 91 LEU A O 1
ATOM 743 N N . ASN A 1 92 ? -7.814 2.019 -2.206 1.00 84.56 92 ASN A N 1
ATOM 744 C CA . ASN A 1 92 ? -7.422 2.835 -3.339 1.00 84.56 92 ASN A CA 1
ATOM 745 C C . ASN A 1 92 ? -6.082 2.370 -3.921 1.00 84.56 92 ASN A C 1
ATOM 747 O O . ASN A 1 92 ? -5.150 2.050 -3.181 1.00 84.56 92 ASN A O 1
ATOM 751 N N . ILE A 1 93 ? -5.981 2.360 -5.252 1.00 85.19 93 ILE A N 1
ATOM 752 C CA . ILE A 1 93 ? -4.779 1.956 -5.990 1.00 85.19 93 ILE A CA 1
ATOM 753 C C . ILE A 1 93 ? -4.484 3.011 -7.058 1.00 85.19 93 ILE A C 1
ATOM 755 O O . ILE A 1 93 ? -5.377 3.372 -7.824 1.00 85.19 93 ILE A O 1
ATOM 759 N N . TRP A 1 94 ? -3.239 3.482 -7.132 1.00 83.25 94 TRP A N 1
ATOM 760 C CA . TRP A 1 94 ? -2.816 4.514 -8.082 1.00 83.25 94 TRP A CA 1
ATOM 761 C C . TRP A 1 94 ? -1.567 4.106 -8.862 1.00 83.25 94 TRP A C 1
ATOM 763 O O . TRP A 1 94 ? -0.677 3.442 -8.328 1.00 83.25 94 TRP A O 1
ATOM 773 N N . THR A 1 95 ? -1.497 4.558 -10.117 1.00 78.88 95 THR A N 1
ATOM 774 C CA . THR A 1 95 ? -0.329 4.419 -10.998 1.00 78.88 95 THR A CA 1
ATOM 775 C C . THR A 1 95 ? 0.175 5.792 -11.443 1.00 78.88 95 THR A C 1
ATOM 777 O O . THR A 1 95 ? -0.621 6.592 -11.937 1.00 78.88 95 THR A O 1
ATOM 780 N N . GLY A 1 96 ? 1.484 6.035 -11.354 1.00 69.06 96 GLY A N 1
ATOM 781 C CA . GLY A 1 96 ? 2.118 7.274 -11.816 1.00 69.06 96 GLY A CA 1
ATOM 782 C C . GLY A 1 96 ? 2.104 8.407 -10.785 1.00 69.06 96 GLY A C 1
ATOM 783 O O . GLY A 1 96 ? 1.389 8.357 -9.789 1.00 69.06 96 GLY A O 1
ATOM 784 N N . ILE A 1 97 ? 2.954 9.415 -11.023 1.00 56.75 97 ILE A N 1
ATOM 785 C CA . ILE A 1 97 ? 3.316 10.478 -10.073 1.00 56.75 97 ILE A CA 1
ATOM 786 C C . ILE A 1 97 ? 2.074 11.235 -9.604 1.00 56.75 97 ILE A C 1
ATOM 788 O O . ILE A 1 97 ? 1.592 12.158 -10.263 1.00 56.75 97 ILE A O 1
ATOM 792 N N . ILE A 1 98 ? 1.614 10.893 -8.406 1.00 58.47 98 ILE A N 1
ATOM 793 C CA . ILE A 1 98 ? 0.704 11.736 -7.643 1.00 58.47 98 ILE A CA 1
ATOM 794 C C . ILE A 1 98 ? 1.274 11.966 -6.248 1.00 58.47 98 ILE A C 1
ATOM 796 O O . ILE A 1 98 ? 0.570 11.840 -5.247 1.00 58.47 98 ILE A O 1
ATOM 800 N N . ASP A 1 99 ? 2.549 12.378 -6.193 1.00 64.44 99 ASP A N 1
ATOM 801 C CA . ASP A 1 99 ? 3.207 12.825 -4.959 1.00 64.44 99 ASP A CA 1
ATOM 802 C C . ASP A 1 99 ? 2.287 13.761 -4.170 1.00 64.44 99 ASP A C 1
ATOM 804 O O . ASP A 1 99 ? 2.135 13.601 -2.972 1.00 64.44 99 ASP A O 1
ATOM 808 N N . ARG A 1 100 ? 1.570 14.680 -4.830 1.00 64.94 100 ARG A N 1
ATOM 809 C CA . ARG A 1 100 ? 0.651 15.593 -4.136 1.00 64.94 100 ARG A CA 1
ATOM 810 C C . ARG A 1 100 ? -0.562 14.922 -3.489 1.00 64.94 100 ARG A C 1
ATOM 812 O O . ARG A 1 100 ? -0.871 15.279 -2.361 1.00 64.94 100 ARG A O 1
ATOM 819 N N . VAL A 1 101 ? -1.244 13.986 -4.151 1.00 67.50 101 VAL A N 1
ATOM 820 C CA . VAL A 1 101 ? -2.433 13.326 -3.569 1.00 67.50 101 VAL A CA 1
ATOM 821 C C . VAL A 1 101 ? -2.012 12.347 -2.494 1.00 67.50 101 VAL A C 1
ATOM 823 O O . VAL A 1 101 ? -2.631 12.310 -1.441 1.00 67.50 101 VAL A O 1
ATOM 826 N N . VAL A 1 102 ? -0.925 11.608 -2.712 1.00 68.69 102 VAL A N 1
ATOM 827 C CA . VAL A 1 102 ? -0.376 10.721 -1.686 1.00 68.69 102 VAL A CA 1
ATOM 828 C C . VAL A 1 102 ? 0.056 11.545 -0.480 1.00 68.69 102 VAL A C 1
ATOM 830 O O . VAL A 1 102 ? -0.353 11.231 0.625 1.00 68.69 102 VAL A O 1
ATOM 833 N N . GLN A 1 103 ? 0.776 12.653 -0.668 1.00 69.56 103 GLN A N 1
ATOM 834 C CA . GLN A 1 103 ? 1.131 13.556 0.431 1.00 69.56 103 GLN A CA 1
ATOM 835 C C . GLN A 1 103 ? -0.104 14.157 1.109 1.00 69.56 103 GLN A C 1
ATOM 837 O O . GLN A 1 103 ? -0.129 14.226 2.328 1.00 69.56 103 GLN A O 1
ATOM 842 N N . GLN A 1 104 ? -1.145 14.545 0.367 1.00 70.81 104 GLN A N 1
ATOM 843 C CA . GLN A 1 104 ? -2.395 15.044 0.953 1.00 70.81 104 GLN A CA 1
ATOM 844 C C . GLN A 1 104 ? -3.133 13.972 1.755 1.00 70.81 104 GLN A C 1
ATOM 846 O O . GLN A 1 104 ? -3.610 14.271 2.842 1.00 70.81 104 GLN A O 1
ATOM 851 N N . LEU A 1 105 ? -3.199 12.735 1.260 1.00 70.94 105 LEU A N 1
ATOM 852 C CA . LEU A 1 105 ? -3.774 11.606 1.990 1.00 70.94 105 LEU A CA 1
ATOM 853 C C . LEU A 1 105 ? -2.956 11.325 3.248 1.00 70.94 105 LEU A C 1
ATOM 855 O O . LEU A 1 105 ? -3.509 11.288 4.339 1.00 70.94 105 LEU A O 1
ATOM 859 N N . LEU A 1 106 ? -1.632 11.215 3.121 1.00 74.44 106 LEU A N 1
ATOM 860 C CA . LEU A 1 106 ? -0.741 11.039 4.263 1.00 74.44 106 LEU A CA 1
ATOM 861 C C . LEU A 1 106 ? -0.926 12.165 5.286 1.00 74.44 106 LEU A C 1
ATOM 863 O O . LEU A 1 106 ? -1.067 11.883 6.466 1.00 74.44 106 LEU A O 1
ATOM 867 N N . MET A 1 107 ? -1.005 13.425 4.851 1.00 69.31 107 MET A N 1
ATOM 868 C CA . MET A 1 107 ? -1.286 14.568 5.725 1.00 69.31 107 MET A CA 1
ATOM 869 C C . MET A 1 107 ? -2.676 14.496 6.366 1.00 69.31 107 MET A C 1
ATOM 871 O O . MET A 1 107 ? -2.798 14.836 7.537 1.00 69.31 107 MET A O 1
ATOM 875 N N . ALA A 1 108 ? -3.705 14.044 5.644 1.00 74.00 108 ALA A N 1
ATOM 876 C CA . ALA A 1 108 ? -5.064 13.904 6.166 1.00 74.00 108 ALA A CA 1
ATOM 877 C C . ALA A 1 108 ? -5.165 12.832 7.264 1.00 74.00 108 ALA A C 1
ATOM 879 O O . ALA A 1 108 ? -5.955 12.983 8.192 1.00 74.00 108 ALA A O 1
ATOM 880 N N . TYR A 1 109 ? -4.354 11.774 7.178 1.00 74.56 109 TYR A N 1
ATOM 881 C CA . TYR A 1 109 ? -4.292 10.724 8.198 1.00 74.56 109 TYR A CA 1
ATOM 882 C C . TYR A 1 109 ? -3.225 10.973 9.271 1.00 74.56 109 TYR A C 1
ATOM 884 O O . TYR A 1 109 ? -3.245 10.307 10.305 1.00 74.56 109 TYR A O 1
ATOM 892 N N . LYS A 1 110 ? -2.311 11.931 9.070 1.00 73.81 110 LYS A N 1
ATOM 893 C CA . LYS A 1 110 ? -1.231 12.230 10.016 1.00 73.81 110 LYS A CA 1
ATOM 894 C C . LYS A 1 110 ? -1.793 12.750 11.335 1.00 73.81 110 LYS A C 1
ATOM 896 O O . LYS A 1 110 ? -2.520 13.737 11.369 1.00 73.81 110 LYS A O 1
ATOM 901 N N . GLY A 1 111 ? -1.413 12.101 12.434 1.00 62.91 111 GLY A N 1
ATOM 902 C CA . GLY A 1 111 ? -1.926 12.441 13.762 1.00 62.91 111 GLY A CA 1
ATOM 903 C C . GLY A 1 111 ? -3.379 12.0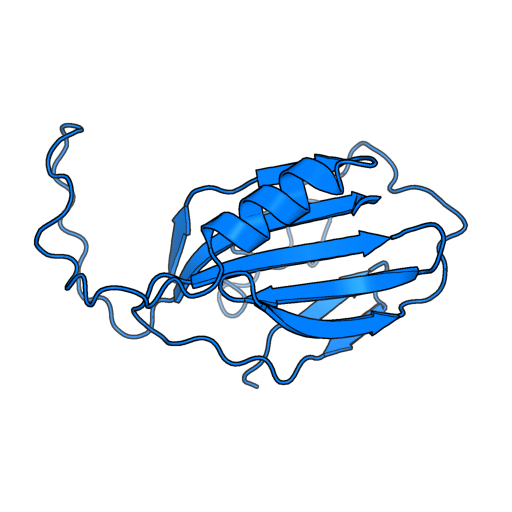16 13.987 1.00 62.91 111 GLY A C 1
ATOM 904 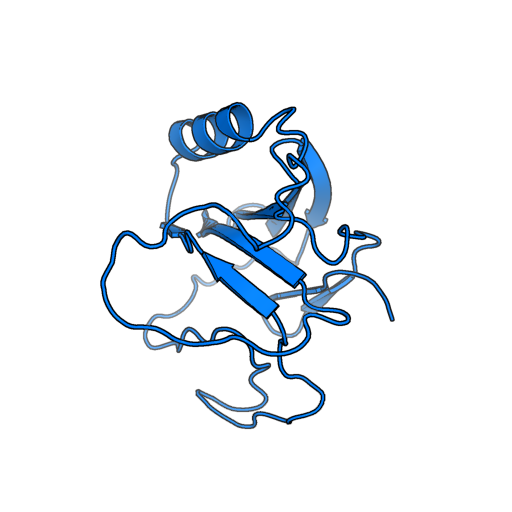O O . GLY A 1 111 ? -3.954 12.365 15.018 1.00 62.91 111 GLY A O 1
ATOM 905 N N . TRP A 1 112 ? -3.971 11.244 13.064 1.00 62.91 112 TRP A N 1
ATOM 906 C CA . TRP A 1 112 ? -5.250 10.588 13.294 1.00 62.91 112 TRP A CA 1
ATOM 907 C C . TRP A 1 112 ? -5.065 9.556 14.406 1.00 62.91 112 TRP A C 1
ATOM 909 O O . TRP A 1 112 ? -4.609 8.431 14.198 1.00 62.91 112 TRP A O 1
ATOM 919 N N . VAL A 1 113 ? -5.433 9.951 15.620 1.00 54.84 113 VAL A N 1
ATOM 920 C CA . VAL A 1 113 ? -5.622 9.025 16.731 1.00 54.84 113 VAL A CA 1
ATOM 921 C C . VAL A 1 113 ? -6.938 8.330 16.475 1.00 54.84 113 VAL A C 1
ATOM 923 O O . VAL A 1 113 ? -7.962 8.998 16.366 1.00 54.84 113 VAL A O 1
ATOM 926 N N . VAL A 1 114 ? -6.908 7.006 16.342 1.00 56.94 114 VAL A N 1
ATOM 927 C CA . VAL A 1 114 ? -8.116 6.211 16.135 1.00 56.94 114 VAL A CA 1
ATOM 928 C C . VAL A 1 114 ? -9.063 6.503 17.296 1.00 56.94 114 VAL A C 1
ATOM 930 O O . VAL A 1 114 ? -8.763 6.103 18.426 1.00 56.94 114 VAL A O 1
ATOM 933 N N . PRO A 1 115 ? -10.181 7.222 17.079 1.00 46.06 115 PRO A N 1
ATOM 934 C CA . PRO A 1 115 ? -11.151 7.398 18.134 1.00 46.06 115 PRO A CA 1
ATOM 935 C C . PRO A 1 115 ? -11.626 6.001 18.490 1.00 46.06 115 PRO A C 1
ATOM 937 O O . PRO A 1 115 ? -11.843 5.175 17.598 1.00 46.06 115 PRO A O 1
ATOM 940 N N . ASN A 1 116 ? -11.759 5.743 19.785 1.00 43.19 116 ASN A N 1
ATOM 941 C CA . ASN A 1 116 ? -12.310 4.515 20.330 1.00 43.19 116 ASN A CA 1
ATOM 942 C C . ASN A 1 116 ? -13.792 4.427 19.924 1.00 43.19 116 ASN A C 1
ATOM 944 O O . ASN A 1 116 ? -14.699 4.614 20.728 1.00 43.19 116 ASN A O 1
ATOM 948 N N . SER A 1 117 ? -14.056 4.222 18.637 1.00 45.53 117 SER A N 1
ATOM 949 C CA . SER A 1 117 ? -15.348 3.798 18.154 1.00 45.53 117 SER A CA 1
ATOM 950 C C . SER A 1 117 ? -15.420 2.339 18.553 1.00 45.53 117 SER A C 1
ATOM 952 O O . SER A 1 117 ? -15.033 1.434 17.819 1.00 45.53 117 SER A O 1
ATOM 954 N N . GLN A 1 118 ? -15.907 2.106 19.773 1.00 40.47 118 GLN A N 1
ATOM 955 C CA . GLN A 1 118 ? -16.649 0.881 19.992 1.00 40.47 118 GLN A CA 1
ATOM 956 C C . GLN A 1 118 ? -17.580 0.715 18.779 1.00 40.47 118 GLN A C 1
ATOM 958 O O . GLN A 1 118 ? -18.248 1.691 18.421 1.00 40.47 118 GLN A O 1
ATOM 963 N N . PRO A 1 119 ? -17.624 -0.453 18.119 1.00 44.09 119 PRO A N 1
ATOM 964 C CA . PRO A 1 119 ? -18.372 -0.627 16.868 1.00 44.09 119 PRO A CA 1
ATOM 965 C C . PRO A 1 119 ? -19.904 -0.558 17.019 1.00 44.09 119 PRO A C 1
ATOM 967 O O . PRO A 1 119 ? -20.637 -1.180 16.263 1.00 44.09 119 PRO A O 1
ATOM 970 N N . SER A 1 120 ? -20.420 0.167 18.011 1.00 40.25 120 SER A N 1
ATOM 971 C CA . SER A 1 120 ? -21.835 0.230 18.346 1.00 40.25 120 SER A CA 1
ATOM 972 C C . SER A 1 120 ? -22.557 1.502 17.894 1.00 40.25 120 SER A C 1
ATOM 974 O O . SER A 1 120 ? -23.758 1.575 18.143 1.00 40.25 120 SER A O 1
ATOM 976 N N . GLN A 1 121 ? -21.924 2.506 17.262 1.00 36.50 121 GLN A N 1
ATOM 977 C CA . GLN A 1 121 ? -22.608 3.808 17.080 1.00 36.50 121 GLN A CA 1
ATOM 978 C C . GLN A 1 121 ? -22.369 4.602 15.777 1.00 36.50 121 GLN A C 1
ATOM 980 O O . GLN A 1 121 ? -22.934 5.686 15.671 1.00 36.50 121 GLN A O 1
ATOM 985 N N . VAL A 1 122 ? -21.620 4.128 14.770 1.00 42.19 122 VAL A N 1
ATOM 986 C CA . VAL A 1 122 ? -21.456 4.908 13.518 1.00 42.19 122 VAL A CA 1
ATOM 987 C C . VAL A 1 122 ? -22.036 4.159 12.313 1.00 42.19 122 VAL A C 1
ATOM 989 O O . VAL A 1 122 ? -21.470 3.186 11.829 1.00 42.19 122 VAL A O 1
ATOM 992 N N . ASP A 1 123 ? -23.191 4.669 11.879 1.00 37.34 123 ASP A N 1
ATOM 993 C CA . ASP A 1 123 ? -23.899 4.479 10.607 1.00 37.34 123 ASP A CA 1
ATOM 994 C C . ASP A 1 123 ? -24.771 3.231 10.400 1.00 37.34 123 ASP A C 1
ATOM 996 O O . ASP A 1 123 ? -24.598 2.412 9.500 1.00 37.34 123 ASP A O 1
ATOM 1000 N N . SER A 1 124 ? -25.890 3.243 11.124 1.00 35.59 124 SER A N 1
ATOM 1001 C CA . SER A 1 124 ? -27.176 2.633 10.763 1.00 35.59 124 SER A CA 1
ATOM 1002 C C . SER A 1 124 ? -27.865 3.257 9.523 1.00 35.59 124 SER A C 1
ATOM 1004 O O . SER A 1 124 ? -29.076 3.110 9.363 1.00 35.59 124 SER A O 1
ATOM 1006 N N . VAL A 1 125 ? -27.147 3.944 8.623 1.00 39.41 125 VAL A N 1
ATOM 1007 C CA . VAL A 1 125 ? -27.772 4.832 7.613 1.00 39.41 125 VAL A CA 1
ATOM 1008 C C . VAL A 1 125 ? -27.861 4.250 6.192 1.00 39.41 125 VAL A C 1
ATOM 1010 O O . VAL A 1 125 ? -28.551 4.817 5.353 1.00 39.41 125 VAL A O 1
ATOM 1013 N N . LEU A 1 126 ? -27.320 3.064 5.899 1.00 35.44 126 LEU A N 1
ATOM 1014 C CA . LEU A 1 126 ? -27.568 2.397 4.606 1.00 35.44 126 LEU A CA 1
ATOM 1015 C C . LEU A 1 126 ? -28.242 1.032 4.800 1.00 35.44 126 LEU A C 1
ATOM 1017 O O . LEU A 1 126 ? -27.650 -0.017 4.581 1.00 35.44 126 LEU A O 1
ATOM 1021 N N . ASN A 1 127 ? -29.494 1.090 5.270 1.00 33.75 127 ASN A N 1
ATOM 1022 C CA . ASN A 1 127 ? -30.542 0.059 5.242 1.00 33.75 127 ASN A CA 1
ATOM 1023 C C . ASN A 1 127 ? -30.115 -1.388 4.927 1.00 33.75 127 ASN A C 1
ATOM 1025 O O . ASN A 1 127 ? -30.063 -1.811 3.773 1.00 33.75 127 ASN A O 1
ATOM 1029 N N . GLY A 1 128 ? -29.989 -2.190 5.986 1.00 27.81 128 GLY A N 1
ATOM 1030 C CA . GLY A 1 128 ? -30.044 -3.647 5.897 1.00 27.81 128 GLY A CA 1
ATOM 1031 C C . GLY A 1 128 ? -29.284 -4.319 7.028 1.00 27.81 128 GLY A C 1
ATOM 1032 O O . GLY A 1 128 ? -28.142 -4.720 6.831 1.00 27.81 128 GLY A O 1
ATOM 1033 N N . LYS A 1 129 ? -29.923 -4.429 8.203 1.00 38.06 129 LYS A N 1
ATOM 1034 C CA . LYS A 1 129 ? -29.444 -5.163 9.389 1.00 38.06 129 LYS A CA 1
ATOM 1035 C C . LYS A 1 129 ? -28.543 -6.350 9.016 1.00 38.06 129 LYS A C 1
ATOM 1037 O O . LYS A 1 129 ? -29.021 -7.339 8.462 1.00 38.06 129 LYS A O 1
ATOM 1042 N N . ARG A 1 130 ? -27.271 -6.290 9.406 1.00 36.38 130 ARG A N 1
ATOM 1043 C CA . ARG A 1 130 ? -26.472 -7.485 9.681 1.00 36.38 130 ARG A CA 1
ATOM 1044 C C . ARG A 1 130 ? -25.864 -7.318 11.058 1.00 36.38 130 ARG A C 1
ATOM 1046 O O . ARG A 1 130 ? -25.034 -6.445 11.281 1.00 36.38 130 ARG A O 1
ATOM 1053 N N . GLU A 1 131 ? -26.343 -8.134 11.984 1.00 36.50 131 GLU A N 1
ATOM 1054 C CA . GLU A 1 131 ? -25.677 -8.349 13.258 1.00 36.50 131 GLU A CA 1
ATOM 1055 C C . GLU A 1 131 ? -24.343 -9.040 12.955 1.00 36.50 131 GLU A C 1
ATOM 1057 O O . GLU A 1 131 ? -24.311 -10.188 12.510 1.00 36.50 131 GLU A O 1
ATOM 1062 N N . PHE A 1 132 ? -23.235 -8.321 13.121 1.00 41.88 132 PHE A N 1
ATOM 1063 C CA . PHE A 1 132 ? -21.905 -8.905 13.011 1.00 41.88 132 PHE A CA 1
ATOM 1064 C C . PHE A 1 132 ? -21.476 -9.382 14.399 1.00 41.88 132 PHE A C 1
ATOM 1066 O O . PHE A 1 132 ? -21.188 -8.589 15.293 1.00 41.88 132 PHE A O 1
ATOM 1073 N N . GLY A 1 133 ? -21.503 -10.704 14.584 1.00 33.41 133 GLY A N 1
ATOM 1074 C CA . GLY A 1 133 ? -21.083 -11.370 15.814 1.00 33.41 133 GLY A CA 1
ATOM 1075 C C . GLY A 1 133 ? -19.615 -11.113 16.184 1.00 33.41 133 GLY A C 1
ATOM 1076 O O . GLY A 1 133 ? -18.788 -10.812 15.326 1.00 33.41 133 GLY A O 1
ATOM 1077 N N . ASN A 1 134 ? -19.341 -11.247 17.488 1.00 36.47 134 ASN A N 1
ATOM 1078 C CA . ASN A 1 134 ? -18.059 -11.185 18.207 1.00 36.47 134 ASN A CA 1
ATOM 1079 C C . ASN A 1 134 ? -16.793 -10.853 17.384 1.00 36.47 134 ASN A C 1
ATOM 1081 O O . ASN A 1 134 ? -16.236 -11.684 16.669 1.00 36.47 134 ASN A O 1
ATOM 1085 N N . MET A 1 135 ? -16.280 -9.636 17.588 1.00 42.69 135 MET A N 1
ATOM 1086 C CA . MET A 1 135 ? -15.090 -9.060 16.946 1.00 42.69 135 MET A CA 1
ATOM 1087 C C . MET A 1 135 ? -13.789 -9.375 17.703 1.00 42.69 135 MET A C 1
ATOM 1089 O O . MET A 1 135 ? -12.985 -8.487 18.002 1.00 42.69 135 MET A O 1
ATOM 1093 N N . GLU A 1 136 ? -13.562 -10.633 18.068 1.00 40.84 136 GLU A N 1
ATOM 1094 C CA . GLU A 1 136 ? -12.275 -11.017 18.651 1.00 40.84 136 GLU A CA 1
ATOM 1095 C C . GLU A 1 136 ? -11.190 -11.077 17.561 1.00 40.84 136 GLU A C 1
ATOM 1097 O O . GLU A 1 136 ? -11.277 -11.861 16.621 1.00 40.84 136 GLU A O 1
ATOM 1102 N N . GLY A 1 137 ? -10.167 -10.219 17.670 1.00 49.34 137 GLY A N 1
ATOM 1103 C CA . GLY A 1 137 ? -8.916 -10.332 16.900 1.00 49.34 137 GLY A CA 1
ATOM 1104 C C . GLY A 1 137 ? -8.927 -9.823 15.452 1.00 49.34 137 GLY A C 1
ATOM 1105 O O . GLY A 1 137 ? -8.000 -10.132 14.710 1.00 49.34 137 GLY A O 1
ATOM 1106 N N . ARG A 1 138 ? -9.934 -9.049 15.035 1.00 58.81 138 ARG A N 1
ATOM 1107 C CA . ARG A 1 138 ? -10.048 -8.533 13.660 1.00 58.81 138 ARG A CA 1
ATOM 1108 C C . ARG A 1 138 ? -9.265 -7.230 13.451 1.00 58.81 138 ARG A C 1
ATOM 1110 O O . ARG A 1 138 ? -9.286 -6.341 14.305 1.00 58.81 138 ARG A O 1
ATOM 1117 N N . LEU A 1 139 ? -8.563 -7.132 12.321 1.00 61.88 139 LEU A N 1
ATOM 1118 C CA . LEU A 1 139 ? -7.928 -5.896 11.848 1.00 61.88 139 LEU A CA 1
ATOM 1119 C C . LEU A 1 139 ? -8.970 -5.067 11.085 1.00 61.88 139 LEU A C 1
ATOM 1121 O O . LEU A 1 139 ? -9.714 -5.638 10.297 1.00 61.88 139 LEU A O 1
ATOM 1125 N N . SER A 1 140 ? -9.007 -3.750 11.288 1.00 75.12 140 SER A N 1
ATOM 1126 C CA . SER A 1 140 ? -9.831 -2.834 10.488 1.00 75.12 140 SER A CA 1
ATOM 1127 C C . SER A 1 140 ? -8.897 -1.864 9.769 1.00 75.12 140 SER A C 1
ATOM 1129 O O . SER A 1 140 ? -8.156 -1.118 10.408 1.00 75.12 140 SER A O 1
ATOM 1131 N N . MET A 1 141 ? -8.857 -1.917 8.439 1.00 73.44 141 MET A N 1
ATOM 1132 C CA . MET A 1 141 ? -7.841 -1.229 7.643 1.00 73.44 141 MET A CA 1
ATOM 1133 C C . MET A 1 141 ? -8.448 -0.377 6.532 1.00 73.44 141 MET A C 1
ATOM 1135 O O . MET A 1 141 ? -9.348 -0.795 5.807 1.00 73.44 141 MET A O 1
ATOM 1139 N N . GLN A 1 142 ? -7.884 0.811 6.353 1.00 75.31 142 GLN A N 1
ATOM 1140 C CA . GLN A 1 142 ? -7.975 1.567 5.112 1.00 75.31 142 GLN A CA 1
ATOM 1141 C C . GLN A 1 142 ? -6.697 1.347 4.313 1.00 75.31 142 GLN A C 1
ATOM 1143 O O . GLN A 1 142 ? -5.613 1.511 4.867 1.00 75.31 142 GLN A O 1
ATOM 1148 N N . LEU A 1 143 ? -6.805 0.938 3.047 1.00 77.50 143 LEU A N 1
ATOM 1149 C CA . LEU A 1 143 ? -5.651 0.489 2.262 1.00 77.50 143 LEU A CA 1
ATOM 1150 C C . LEU A 1 143 ? -5.410 1.377 1.039 1.00 77.50 143 LEU A C 1
ATOM 1152 O O . LEU A 1 143 ? -6.239 1.481 0.140 1.00 77.50 143 LEU A O 1
ATOM 1156 N N . SER A 1 144 ? -4.225 1.968 0.981 1.00 77.25 144 SER A N 1
ATOM 1157 C CA . SER A 1 144 ? -3.738 2.782 -0.128 1.00 77.25 144 SER A CA 1
ATOM 1158 C C . SER A 1 144 ? -2.502 2.131 -0.754 1.00 77.25 144 SER A C 1
ATOM 1160 O O . SER A 1 144 ? -1.535 1.846 -0.052 1.00 77.25 144 SER A O 1
ATOM 1162 N N . VAL A 1 145 ? -2.504 1.899 -2.069 1.00 80.19 145 VAL A N 1
ATOM 1163 C CA . VAL A 1 145 ? -1.355 1.333 -2.801 1.00 80.19 145 VAL A CA 1
ATOM 1164 C C . VAL A 1 145 ? -0.944 2.259 -3.939 1.00 80.19 145 VAL A C 1
ATOM 1166 O O . VAL A 1 145 ? -1.727 2.533 -4.844 1.00 80.19 145 VAL A O 1
ATOM 1169 N N . VAL A 1 146 ? 0.300 2.724 -3.909 1.00 78.56 146 VAL A N 1
ATOM 1170 C CA . VAL A 1 146 ? 0.862 3.660 -4.885 1.00 78.56 146 VAL A CA 1
ATOM 1171 C C . VAL A 1 146 ? 2.003 2.984 -5.629 1.00 78.56 146 VAL A C 1
ATOM 1173 O O . VAL A 1 146 ? 2.974 2.532 -5.020 1.00 78.56 146 VAL A O 1
ATOM 1176 N N . ILE A 1 147 ? 1.883 2.933 -6.950 1.00 78.38 147 ILE A N 1
ATOM 1177 C CA . ILE A 1 147 ? 2.864 2.333 -7.847 1.00 78.38 147 ILE A CA 1
ATOM 1178 C C . ILE A 1 147 ? 3.385 3.411 -8.805 1.00 78.38 147 ILE A C 1
ATOM 1180 O O . ILE A 1 147 ? 2.625 3.962 -9.602 1.00 78.38 147 ILE A O 1
ATOM 1184 N N . GLU A 1 148 ? 4.683 3.703 -8.730 1.00 73.75 148 GLU A N 1
ATOM 1185 C CA . GLU A 1 148 ? 5.369 4.743 -9.517 1.00 73.75 148 GLU A CA 1
ATOM 1186 C C . GLU A 1 148 ? 6.455 4.188 -10.427 1.00 73.75 148 GLU A C 1
ATOM 1188 O O . GLU A 1 148 ? 7.233 3.333 -9.956 1.00 73.75 148 GLU A O 1
#

pLDDT: mean 73.16, std 17.28, range [27.81, 93.06]

Foldseek 3Di:
DAFDWDDDPPDIDTDPDDDDFPFEKEWEWAAELQFQKIFIDILLHTDDIDGDPRDPDDDDPPADDDPFFDDPDGVDPGDPVRGAFAAEDQAEEDEDDPVPVSNVSSVVRHPPDGPPPPVPDPDPPPDDDDDDPDRPGHHHYYYHYHYD

InterPro domains:
  IPR001759 Pentraxin domain [PF00354] (6-100)
  IPR001759 Pentraxin domain [PR00895] (26-44)
  IPR001759 Pentraxin domain [PR00895] (53-72)
  IPR001759 Pentraxin domain [PR00895] (73-92)
  IPR001759 Pentraxin domain [PS51828] (1-147)
  IPR013320 Concanavalin A-like lectin/glucanase domain superfamily [SSF49899] (7-98)
  IPR051360 Neuronal Pentraxin and Related [PTHR19277] (17-102)

Sequence (148 aa):
MTGYKVSLHSKWAQTNLETPLRYWAHFCFRYRFSTGEWFIFLNGEMTNHGSLPVMRRTVVGKGAYIIGQEQDAFGGGFQRDQSYSGEITQLNIWTGIIDRVVQQLLMAYKGWVVPNSQPSQVDSVLNGKREFGNMEGRLSMQLSVVIE

Radius of gyration: 16.83 Å; chains: 1; bounding box: 46×37×38 Å